Protein AF-A0A533RVU9-F1 (afdb_monomer_lite)

Structure (mmCIF, N/CA/C/O backbone):
data_AF-A0A533RVU9-F1
#
_entry.id   AF-A0A533RVU9-F1
#
loop_
_atom_site.group_PDB
_atom_site.id
_atom_site.type_symbol
_atom_site.label_atom_id
_atom_site.label_alt_id
_atom_site.label_comp_id
_atom_site.label_asym_id
_atom_site.label_entity_id
_atom_site.label_seq_id
_atom_site.pdbx_PDB_ins_code
_atom_site.Cartn_x
_atom_site.Cartn_y
_atom_site.Cartn_z
_atom_site.occupancy
_atom_site.B_iso_or_equiv
_atom_site.auth_seq_id
_atom_site.auth_comp_id
_atom_site.auth_asym_id
_atom_site.auth_atom_id
_atom_site.pdbx_PDB_model_num
ATOM 1 N N . MET A 1 1 ? 8.178 -19.977 23.434 1.00 45.91 1 MET A N 1
ATOM 2 C CA . MET A 1 1 ? 8.546 -18.651 22.892 1.00 45.91 1 MET A CA 1
ATOM 3 C C . MET A 1 1 ? 7.430 -17.700 23.299 1.00 45.91 1 MET A C 1
ATOM 5 O O . MET A 1 1 ? 6.294 -17.990 22.957 1.00 45.91 1 MET A O 1
ATOM 9 N N . LYS A 1 2 ? 7.688 -16.685 24.140 1.00 45.94 2 LYS A N 1
ATOM 10 C CA . LYS A 1 2 ? 6.653 -15.686 24.471 1.00 45.94 2 LYS A CA 1
ATOM 11 C C . LYS A 1 2 ? 6.320 -14.947 23.172 1.00 45.94 2 LYS A C 1
ATOM 13 O O . LYS A 1 2 ? 7.252 -14.447 22.546 1.00 45.94 2 LYS A O 1
ATOM 18 N N . MET A 1 3 ? 5.052 -14.934 22.757 1.00 48.25 3 MET A N 1
ATOM 19 C CA . MET A 1 3 ? 4.596 -14.016 21.708 1.00 48.25 3 MET A CA 1
ATOM 20 C C . MET A 1 3 ? 5.002 -12.611 22.144 1.00 48.25 3 MET A C 1
ATOM 22 O O . MET A 1 3 ? 4.785 -12.244 23.303 1.00 48.25 3 MET A O 1
ATOM 26 N N . ALA A 1 4 ? 5.688 -11.879 21.271 1.00 59.00 4 ALA A N 1
ATOM 27 C CA . ALA A 1 4 ? 6.020 -10.503 21.577 1.00 59.00 4 ALA A CA 1
ATOM 28 C C . ALA A 1 4 ? 4.704 -9.717 21.664 1.00 59.00 4 ALA A C 1
ATOM 30 O O . ALA A 1 4 ? 3.756 -10.013 20.944 1.00 59.00 4 ALA A O 1
ATOM 31 N N . GLU A 1 5 ? 4.640 -8.721 22.544 1.00 59.53 5 GLU A N 1
ATOM 32 C CA . GLU A 1 5 ? 3.450 -7.884 22.775 1.00 59.53 5 GLU A CA 1
ATOM 33 C C . GLU A 1 5 ? 2.872 -7.295 21.465 1.00 59.53 5 GLU A C 1
ATOM 35 O O . GLU A 1 5 ? 1.665 -7.100 21.340 1.00 59.53 5 GLU A O 1
ATOM 40 N N . TRP A 1 6 ? 3.734 -7.146 20.454 1.00 62.06 6 TRP A N 1
ATOM 41 C CA . TRP A 1 6 ? 3.484 -6.649 19.097 1.00 62.06 6 TRP A CA 1
ATOM 42 C C . TRP A 1 6 ? 2.767 -7.616 18.138 1.00 62.06 6 TRP A C 1
ATOM 44 O O . TRP A 1 6 ? 2.402 -7.206 17.042 1.00 62.06 6 TRP A O 1
ATOM 54 N N . ASP A 1 7 ? 2.572 -8.882 18.516 1.00 75.62 7 ASP A N 1
ATOM 55 C CA . ASP A 1 7 ? 1.818 -9.862 17.713 1.00 75.62 7 ASP A CA 1
ATOM 56 C C . ASP A 1 7 ? 0.345 -9.962 18.151 1.00 75.62 7 ASP A C 1
ATOM 58 O O . ASP A 1 7 ? -0.421 -10.774 17.625 1.00 75.62 7 ASP A O 1
ATOM 62 N N . THR A 1 8 ? -0.059 -9.159 19.138 1.00 86.69 8 THR A N 1
ATOM 63 C CA . THR A 1 8 ? -1.420 -9.173 19.674 1.00 86.69 8 THR A CA 1
ATOM 64 C C . THR A 1 8 ? -2.350 -8.415 18.737 1.00 86.69 8 THR A C 1
ATOM 66 O O . THR A 1 8 ? -2.176 -7.222 18.501 1.00 86.69 8 THR A O 1
ATOM 69 N N . VAL A 1 9 ? -3.368 -9.102 18.225 1.00 91.06 9 VAL A N 1
ATOM 70 C CA . VAL A 1 9 ? -4.431 -8.462 17.447 1.00 91.06 9 VAL A CA 1
ATOM 71 C C . VAL A 1 9 ? -5.374 -7.731 18.416 1.00 91.06 9 VAL A C 1
ATOM 73 O O . VAL A 1 9 ? -5.825 -8.354 19.382 1.00 91.06 9 VAL A O 1
ATOM 76 N N . PRO A 1 10 ? -5.658 -6.429 18.213 1.00 92.69 10 PRO A N 1
ATOM 77 C CA . PRO A 1 10 ? -6.651 -5.703 19.000 1.00 92.69 10 PRO A CA 1
ATOM 78 C C . PRO A 1 10 ? -8.050 -6.307 18.851 1.00 92.69 10 PRO A C 1
ATOM 80 O O . PRO A 1 10 ? -8.338 -6.995 17.876 1.00 92.69 10 PRO A O 1
ATOM 83 N N . ASP A 1 11 ? -8.943 -6.010 19.790 1.00 94.88 11 ASP A N 1
ATOM 84 C CA . ASP A 1 11 ? -10.351 -6.383 19.662 1.00 94.88 11 ASP A CA 1
ATOM 85 C C . ASP A 1 11 ? -11.040 -5.658 18.487 1.00 94.88 11 ASP A C 1
ATOM 87 O O . ASP A 1 11 ? -10.634 -4.564 18.074 1.00 94.88 11 ASP A O 1
ATOM 91 N N . ASP A 1 12 ? -12.128 -6.244 17.982 1.00 95.62 12 ASP A N 1
ATOM 92 C CA . ASP A 1 12 ? -12.873 -5.729 16.827 1.00 95.62 12 ASP A CA 1
ATOM 93 C C . ASP A 1 12 ? -13.357 -4.287 17.026 1.00 95.62 12 ASP A C 1
ATOM 95 O O . ASP A 1 12 ? -13.349 -3.486 16.088 1.00 95.62 12 ASP A O 1
ATOM 99 N N . GLN A 1 13 ? -13.741 -3.910 18.253 1.00 97.12 13 GLN A N 1
ATOM 100 C CA . GLN A 1 13 ? -14.197 -2.552 18.543 1.00 97.12 13 GLN A CA 1
ATOM 101 C C . GLN A 1 13 ? -13.051 -1.545 18.378 1.00 97.12 13 GLN A C 1
ATOM 103 O O . GLN A 1 13 ? -13.258 -0.453 17.837 1.00 97.12 13 GLN A O 1
ATOM 108 N N . THR A 1 14 ? -11.843 -1.900 18.816 1.00 96.12 14 THR A N 1
ATOM 109 C CA . THR A 1 14 ? -10.633 -1.098 18.609 1.00 96.12 14 THR A CA 1
ATOM 110 C C . THR A 1 14 ? -10.291 -0.976 17.122 1.00 96.12 14 THR A C 1
ATOM 112 O O . THR A 1 14 ? -9.983 0.131 16.666 1.00 96.12 14 THR A O 1
ATOM 115 N N . ILE A 1 15 ? -10.392 -2.063 16.349 1.00 96.94 15 ILE A N 1
ATOM 116 C CA . ILE A 1 15 ? -10.140 -2.054 14.897 1.00 96.94 15 ILE A CA 1
ATOM 117 C C . ILE A 1 15 ? -11.131 -1.126 14.183 1.00 96.94 15 ILE A C 1
ATOM 119 O O . ILE A 1 15 ? -10.716 -0.251 13.420 1.00 96.94 15 ILE A O 1
ATOM 123 N N . VAL A 1 16 ? -12.431 -1.259 14.464 1.00 98.00 16 VAL A N 1
ATOM 124 C CA . VAL A 1 16 ? -13.483 -0.446 13.833 1.00 98.00 16 VAL A CA 1
ATOM 125 C C . VAL A 1 16 ? -13.301 1.040 14.142 1.00 98.00 16 VAL A C 1
ATOM 127 O O . VAL A 1 16 ? -13.275 1.848 13.213 1.00 98.00 16 VAL A O 1
ATOM 130 N N . LYS A 1 17 ? -13.082 1.410 15.412 1.00 98.12 17 LYS A N 1
ATOM 131 C CA . LYS A 1 17 ? -12.843 2.813 15.805 1.00 98.12 17 LYS A CA 1
ATOM 132 C C . LYS A 1 17 ? -11.596 3.394 15.144 1.00 98.12 17 LYS A C 1
ATOM 134 O O . LYS A 1 17 ? -11.600 4.539 14.699 1.00 98.12 17 LYS A O 1
ATOM 139 N N . THR A 1 18 ? -10.530 2.601 15.055 1.00 98.00 18 THR A N 1
ATOM 140 C CA . THR A 1 18 ? -9.290 3.023 14.393 1.00 98.00 18 THR A CA 1
ATOM 141 C C . THR A 1 18 ? -9.528 3.248 12.898 1.00 98.00 18 THR A C 1
ATOM 143 O O . THR A 1 18 ? -9.114 4.271 12.354 1.00 98.00 18 THR A O 1
ATOM 146 N N . ALA A 1 19 ? -10.267 2.355 12.235 1.00 98.12 19 ALA A N 1
ATOM 147 C CA . ALA A 1 19 ? -10.645 2.522 10.835 1.00 98.12 19 ALA A CA 1
ATOM 148 C C . ALA A 1 19 ? -11.516 3.770 10.610 1.00 98.12 19 ALA A C 1
ATOM 150 O O . ALA A 1 19 ? -11.317 4.483 9.630 1.00 98.12 19 ALA A O 1
ATOM 151 N N . GLU A 1 20 ? -12.451 4.076 11.511 1.00 98.50 20 GLU A N 1
ATOM 152 C CA . GLU A 1 20 ? -13.231 5.320 11.475 1.00 98.50 20 GLU A CA 1
ATOM 153 C C . GLU A 1 20 ? -12.348 6.564 11.621 1.00 98.50 20 GLU A C 1
ATOM 155 O O . GLU A 1 20 ? -12.517 7.518 10.862 1.00 98.50 20 GLU A O 1
ATOM 160 N N . ALA A 1 21 ? -11.360 6.543 12.519 1.00 98.56 21 ALA A N 1
ATOM 161 C CA . ALA A 1 21 ? -10.414 7.646 12.678 1.00 98.56 21 ALA A CA 1
ATOM 162 C C . ALA A 1 21 ? -9.558 7.869 11.416 1.00 98.56 21 ALA A C 1
ATOM 164 O O . ALA A 1 21 ? -9.336 9.011 11.010 1.00 98.56 21 ALA A O 1
ATOM 165 N N . VAL A 1 22 ? -9.122 6.790 10.751 1.00 98.44 22 VAL A N 1
ATOM 166 C CA . VAL A 1 22 ? -8.429 6.867 9.452 1.00 98.44 22 VAL A CA 1
ATOM 167 C C . VAL A 1 22 ? -9.361 7.427 8.368 1.00 98.44 22 VAL A C 1
ATOM 169 O O . VAL A 1 22 ? -8.966 8.328 7.625 1.00 98.44 22 VAL A O 1
ATOM 172 N N . ARG A 1 23 ? -10.623 6.974 8.312 1.00 98.44 23 ARG A N 1
ATOM 173 C CA . ARG A 1 23 ? -11.634 7.513 7.381 1.00 98.44 23 ARG A CA 1
ATOM 174 C C . ARG A 1 23 ? -11.907 8.996 7.607 1.00 98.44 23 ARG A C 1
ATOM 176 O O . ARG A 1 23 ? -12.006 9.744 6.638 1.00 98.44 23 ARG A O 1
ATOM 183 N N . GLY A 1 24 ? -11.934 9.443 8.862 1.00 98.25 24 GLY A N 1
ATOM 184 C CA . GLY A 1 24 ? -12.065 10.856 9.231 1.00 98.25 24 GLY A CA 1
ATOM 185 C C . GLY A 1 24 ? -10.944 11.750 8.687 1.00 98.25 24 GLY A C 1
ATOM 186 O O . GLY A 1 24 ? -11.121 12.961 8.586 1.00 98.25 24 GLY A O 1
ATOM 187 N N . ARG A 1 25 ? -9.812 11.166 8.272 1.00 97.00 25 ARG A N 1
ATOM 188 C CA . ARG A 1 25 ? -8.687 11.863 7.627 1.00 97.00 25 ARG A CA 1
ATOM 189 C C . ARG A 1 25 ? -8.744 11.833 6.098 1.00 97.00 25 ARG A C 1
ATOM 191 O O . ARG A 1 25 ? -7.767 12.189 5.447 1.00 97.00 25 ARG A O 1
ATOM 198 N N . GLY A 1 26 ? -9.866 11.404 5.518 1.00 96.25 26 GLY A N 1
ATOM 199 C CA . GLY A 1 26 ? -10.062 11.339 4.068 1.00 96.25 26 GLY A CA 1
ATOM 200 C C . GLY A 1 26 ? -9.421 10.120 3.400 1.00 96.25 26 GLY A C 1
ATOM 201 O O . GLY A 1 26 ? -9.281 10.100 2.180 1.00 96.25 26 GLY A O 1
ATOM 202 N N . ILE A 1 27 ? -9.030 9.102 4.173 1.00 97.06 27 ILE A N 1
ATOM 203 C CA . ILE A 1 27 ? -8.436 7.863 3.658 1.00 97.06 27 ILE A CA 1
ATOM 204 C C . ILE A 1 27 ? -9.501 6.764 3.654 1.00 97.06 27 ILE A C 1
ATOM 206 O O . ILE A 1 27 ? -10.101 6.461 4.681 1.00 97.06 27 ILE A O 1
ATOM 210 N N . SER A 1 28 ? -9.734 6.132 2.505 1.00 97.44 28 SER A N 1
ATOM 211 C CA . SER A 1 28 ? -10.659 4.993 2.423 1.00 97.44 28 SER A CA 1
ATOM 212 C C . SER A 1 28 ? -10.071 3.759 3.113 1.00 97.44 28 SER A C 1
ATOM 214 O O . SER A 1 28 ? -8.897 3.449 2.929 1.00 97.44 28 SER A O 1
ATOM 216 N N . VAL A 1 29 ? -10.892 3.041 3.886 1.00 98.12 29 VAL A N 1
ATOM 217 C CA . VAL A 1 29 ? -10.481 1.827 4.613 1.00 98.12 29 VAL A CA 1
ATOM 218 C C . VAL A 1 29 ? -11.475 0.703 4.362 1.00 98.12 29 VAL A C 1
ATOM 220 O O . VAL A 1 29 ? -12.676 0.883 4.583 1.00 98.12 29 VAL A O 1
ATOM 223 N N . GLU A 1 30 ? -10.958 -0.460 3.978 1.00 97.81 30 GLU A N 1
ATOM 224 C CA . GLU A 1 30 ? -11.690 -1.722 3.893 1.00 97.81 30 GLU A CA 1
ATOM 225 C C . GLU A 1 30 ? -11.108 -2.711 4.912 1.00 97.81 30 GLU A C 1
ATOM 227 O O . GLU A 1 30 ? -9.894 -2.907 4.959 1.00 97.81 30 GLU A O 1
ATOM 232 N N . ILE A 1 31 ? -11.970 -3.290 5.753 1.00 97.62 31 ILE A N 1
ATOM 233 C CA . ILE A 1 31 ? -11.595 -4.325 6.723 1.00 97.62 31 ILE A CA 1
ATOM 234 C C . ILE A 1 31 ? -11.975 -5.669 6.107 1.00 97.62 31 ILE A C 1
ATOM 236 O O . ILE A 1 31 ? -13.083 -5.822 5.599 1.00 97.62 31 ILE A O 1
ATOM 240 N N . VAL A 1 32 ? -11.047 -6.618 6.146 1.00 97.00 32 VAL A N 1
ATOM 241 C CA . VAL A 1 32 ? -11.201 -7.966 5.595 1.00 97.00 32 VAL A CA 1
ATOM 242 C C . VAL A 1 32 ? -10.759 -8.987 6.635 1.00 97.00 32 VAL A C 1
ATOM 244 O O . VAL A 1 32 ? -9.835 -8.721 7.406 1.00 97.00 32 VAL A O 1
ATOM 247 N N . ASP A 1 33 ? -11.389 -10.158 6.637 1.00 92.88 33 ASP A N 1
ATOM 248 C CA . ASP A 1 33 ? -11.226 -11.147 7.709 1.00 92.88 33 ASP A CA 1
ATOM 249 C C . ASP A 1 33 ? -9.947 -11.979 7.549 1.00 92.88 33 ASP A C 1
ATOM 251 O O . ASP A 1 33 ? -9.377 -12.478 8.520 1.00 92.88 33 ASP A O 1
ATOM 255 N N . TYR A 1 34 ? -9.478 -12.165 6.311 1.00 92.38 34 TYR A N 1
ATOM 256 C CA . TYR A 1 34 ? -8.323 -13.015 6.032 1.00 92.38 34 TYR A CA 1
ATOM 257 C C . TYR A 1 34 ? -7.516 -12.577 4.809 1.00 92.38 34 TYR A C 1
ATOM 259 O O . TYR A 1 34 ? -7.977 -11.896 3.894 1.00 92.38 34 TYR A O 1
ATOM 267 N N . ARG A 1 35 ? -6.262 -13.036 4.778 1.00 93.81 35 ARG A N 1
ATOM 268 C CA . ARG A 1 35 ? -5.247 -12.655 3.782 1.00 93.81 35 ARG A CA 1
ATOM 269 C C . ARG A 1 35 ? -5.653 -12.852 2.315 1.00 93.81 35 ARG A C 1
ATOM 271 O O . ARG A 1 35 ? -5.250 -12.051 1.482 1.00 93.81 35 ARG A O 1
ATOM 278 N N . LEU A 1 36 ? -6.414 -13.901 1.987 1.00 95.25 36 LEU A N 1
ATOM 279 C CA . LEU A 1 36 ? -6.830 -14.165 0.601 1.00 95.25 36 LEU A CA 1
ATOM 280 C C . LEU A 1 36 ? -7.880 -13.149 0.141 1.00 95.25 36 LEU A C 1
ATOM 282 O O . LEU A 1 36 ? -7.756 -12.620 -0.956 1.00 95.25 36 LEU A O 1
ATOM 286 N N . GLN A 1 37 ? -8.818 -12.781 1.018 1.00 97.12 37 GLN A N 1
ATOM 287 C CA . GLN A 1 37 ? -9.762 -11.699 0.746 1.00 97.12 37 GLN A CA 1
ATOM 288 C C . GLN A 1 37 ? -9.020 -10.377 0.506 1.00 97.12 37 GLN A C 1
ATOM 290 O O . GLN A 1 37 ? -9.330 -9.666 -0.443 1.00 97.12 37 GLN A O 1
ATOM 295 N N . ALA A 1 38 ? -7.982 -10.075 1.296 1.00 97.38 38 ALA A N 1
ATOM 296 C CA . ALA A 1 38 ? -7.143 -8.898 1.055 1.00 97.38 38 ALA A CA 1
ATOM 297 C C . ALA A 1 38 ? -6.504 -8.911 -0.347 1.00 97.38 38 ALA A C 1
ATOM 299 O O . ALA A 1 38 ? -6.500 -7.888 -1.028 1.00 97.38 38 ALA A O 1
ATOM 300 N N . LEU A 1 39 ? -5.980 -10.060 -0.795 1.00 97.19 39 LEU A N 1
ATOM 301 C CA . LEU A 1 39 ? -5.405 -10.204 -2.135 1.00 97.19 39 LEU A CA 1
ATOM 302 C C . LEU A 1 39 ? -6.445 -9.965 -3.235 1.00 97.19 39 LEU A C 1
ATOM 304 O O . LEU A 1 39 ? -6.161 -9.234 -4.185 1.00 97.19 39 LEU A O 1
ATOM 308 N N . ASP A 1 40 ? -7.626 -10.566 -3.112 1.00 97.25 40 ASP A N 1
ATOM 309 C CA . ASP A 1 40 ? -8.688 -10.446 -4.113 1.00 97.25 40 ASP A CA 1
ATOM 310 C C . ASP A 1 40 ? -9.177 -9.000 -4.226 1.00 97.25 40 ASP A C 1
ATOM 312 O O . ASP A 1 40 ? -9.235 -8.446 -5.324 1.00 97.25 40 ASP A O 1
ATOM 316 N N . ARG A 1 41 ? -9.383 -8.328 -3.091 1.00 97.94 41 ARG A N 1
ATOM 317 C CA . ARG A 1 41 ? -9.777 -6.915 -3.062 1.00 97.94 41 ARG A CA 1
ATOM 318 C C . ARG A 1 41 ? -8.728 -6.005 -3.688 1.00 97.94 41 ARG A C 1
ATOM 320 O O . ARG A 1 41 ? -9.067 -5.138 -4.488 1.00 97.94 41 ARG A O 1
ATOM 327 N N . VAL A 1 42 ? -7.445 -6.240 -3.409 1.00 97.12 42 VAL A N 1
ATOM 328 C CA . VAL A 1 42 ? -6.354 -5.498 -4.059 1.00 97.12 42 VAL A CA 1
ATOM 329 C C . VAL A 1 42 ? -6.369 -5.697 -5.579 1.00 97.12 42 VAL A C 1
ATOM 331 O O . VAL A 1 42 ? -6.201 -4.726 -6.314 1.00 97.12 42 VAL A O 1
ATOM 334 N N . LYS A 1 43 ? -6.587 -6.923 -6.070 1.00 96.25 43 LYS A N 1
ATOM 335 C CA . LYS A 1 43 ? -6.671 -7.203 -7.514 1.00 96.25 43 LYS A CA 1
ATOM 336 C C . LYS A 1 43 ? -7.842 -6.478 -8.173 1.00 96.25 43 LYS A C 1
ATOM 338 O O . LYS A 1 43 ? -7.674 -5.916 -9.250 1.00 96.25 43 LYS A O 1
ATOM 343 N N . GLU A 1 44 ? -9.002 -6.473 -7.525 1.00 96.69 44 GLU A N 1
ATOM 344 C CA . GLU A 1 44 ? -10.219 -5.821 -8.023 1.00 96.69 44 GLU A CA 1
ATOM 345 C C . GLU A 1 44 ? -10.082 -4.294 -8.111 1.00 96.69 44 GLU A C 1
ATOM 347 O O . GLU A 1 44 ? -10.678 -3.669 -8.988 1.00 96.69 44 GLU A O 1
ATOM 352 N N . MET A 1 45 ? -9.266 -3.684 -7.245 1.00 96.81 45 MET A N 1
ATOM 353 C CA . MET A 1 45 ? -9.011 -2.239 -7.253 1.00 96.81 45 MET A CA 1
ATOM 354 C C . MET A 1 45 ? -8.135 -1.768 -8.425 1.00 96.81 45 MET A C 1
ATOM 356 O O . MET A 1 45 ? -8.137 -0.573 -8.736 1.00 96.81 45 MET A O 1
ATOM 360 N N . ILE A 1 46 ? -7.365 -2.663 -9.058 1.00 97.31 46 ILE A N 1
ATOM 361 C CA . ILE A 1 46 ? -6.365 -2.298 -10.070 1.00 97.31 46 ILE A CA 1
ATOM 362 C C . ILE A 1 46 ? -6.877 -2.662 -11.474 1.00 97.31 46 ILE A C 1
ATOM 364 O O . ILE A 1 46 ? -6.947 -3.843 -11.828 1.00 97.31 46 ILE A O 1
ATOM 368 N N . PRO A 1 47 ? -7.175 -1.672 -12.333 1.00 96.75 47 PRO A N 1
ATOM 369 C CA . PRO A 1 47 ? -7.654 -1.930 -13.679 1.00 96.75 47 PRO A CA 1
ATOM 370 C C . PRO A 1 47 ? -6.564 -2.555 -14.557 1.00 96.75 47 PRO A C 1
ATOM 372 O O . PRO A 1 47 ? -5.367 -2.277 -14.424 1.00 96.75 47 PRO A O 1
ATOM 375 N N . LYS A 1 48 ? -6.992 -3.380 -15.519 1.00 95.88 48 LYS A N 1
ATOM 376 C CA . LYS A 1 48 ? -6.099 -3.951 -16.537 1.00 95.88 48 LYS A CA 1
ATOM 377 C C . LYS A 1 48 ? -5.359 -2.841 -17.294 1.00 95.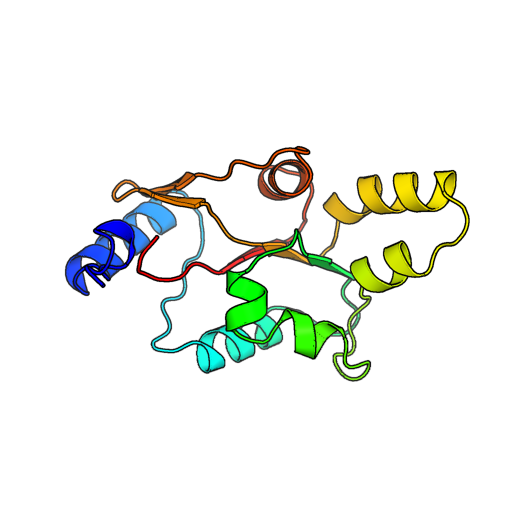88 48 LYS A C 1
ATOM 379 O O . LYS A 1 48 ? -5.921 -1.794 -17.602 1.00 95.88 48 LYS A O 1
ATOM 384 N N . GLY A 1 49 ? -4.092 -3.083 -17.612 1.00 96.12 49 GLY A N 1
ATOM 385 C CA . GLY A 1 49 ? -3.213 -2.165 -18.340 1.00 96.12 49 GLY A CA 1
ATOM 386 C C . GLY A 1 49 ? -2.589 -1.044 -17.500 1.00 96.12 49 GLY A C 1
ATOM 387 O O . GLY A 1 49 ? -1.702 -0.348 -18.013 1.00 96.12 49 GLY A O 1
ATOM 388 N N . ALA A 1 50 ? -3.000 -0.884 -16.236 1.00 97.81 50 ALA A N 1
ATOM 389 C CA . ALA A 1 50 ? -2.421 0.093 -15.322 1.00 97.81 50 ALA A CA 1
ATOM 390 C C . ALA A 1 50 ? -0.974 -0.253 -14.956 1.00 97.81 50 ALA A C 1
ATOM 392 O O . ALA A 1 50 ? -0.582 -1.421 -14.895 1.00 97.81 50 ALA A O 1
ATOM 393 N N . SER A 1 51 ? -0.175 0.778 -14.701 1.00 97.50 51 SER A N 1
ATOM 394 C CA . SER A 1 51 ? 1.161 0.636 -14.127 1.00 97.50 51 SER A CA 1
ATOM 395 C C . SER A 1 51 ? 1.120 0.395 -12.624 1.00 97.50 51 SER A C 1
ATOM 397 O O . SER A 1 51 ? 0.491 1.144 -11.876 1.00 97.50 51 SER A O 1
ATOM 399 N N . VAL A 1 52 ? 1.825 -0.653 -12.197 1.00 97.25 52 VAL A N 1
ATOM 400 C CA . VAL A 1 52 ? 1.871 -1.118 -10.810 1.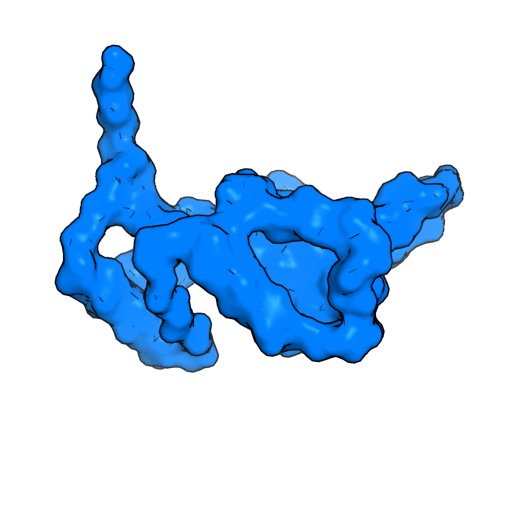00 97.25 52 VAL A CA 1
ATOM 401 C C . VAL A 1 52 ? 3.313 -1.119 -10.321 1.00 97.25 52 VAL A C 1
ATOM 403 O O . VAL A 1 52 ? 4.203 -1.658 -10.980 1.00 97.25 52 VAL A O 1
ATOM 406 N N . MET A 1 53 ? 3.541 -0.528 -9.151 1.00 96.06 53 MET A N 1
ATOM 407 C CA . MET A 1 53 ? 4.808 -0.604 -8.425 1.00 96.06 53 MET A CA 1
ATOM 408 C C . MET A 1 53 ? 4.554 -1.012 -6.976 1.00 96.06 53 MET A C 1
ATOM 410 O O . MET A 1 53 ? 3.534 -0.651 -6.392 1.00 96.06 53 MET A O 1
ATOM 414 N N . THR A 1 54 ? 5.499 -1.731 -6.374 1.00 93.56 54 THR A N 1
ATOM 415 C CA . THR A 1 54 ? 5.459 -2.058 -4.945 1.00 93.56 54 THR A CA 1
ATOM 416 C C . THR A 1 54 ? 6.683 -1.512 -4.223 1.00 93.56 54 THR A C 1
ATOM 418 O O . THR A 1 54 ? 7.789 -1.465 -4.761 1.00 93.56 54 THR A O 1
ATOM 421 N N . GLY A 1 55 ? 6.487 -1.099 -2.974 1.00 82.38 55 GLY A N 1
ATOM 422 C CA . GLY A 1 55 ? 7.545 -0.560 -2.122 1.00 82.38 55 GLY A CA 1
ATOM 423 C C . GLY A 1 55 ? 8.357 -1.592 -1.333 1.00 82.38 55 GLY A C 1
ATOM 424 O O . GLY A 1 55 ? 8.978 -1.200 -0.356 1.00 82.38 55 GLY A O 1
ATOM 425 N N . SER A 1 56 ? 8.339 -2.882 -1.685 1.00 83.19 56 SER A N 1
ATOM 426 C CA . SER A 1 56 ? 8.748 -4.003 -0.812 1.00 83.19 56 SER A CA 1
ATOM 427 C C . SER A 1 56 ? 7.956 -4.054 0.506 1.00 83.19 56 SER A C 1
ATOM 429 O O . SER A 1 56 ? 7.985 -3.141 1.332 1.00 83.19 56 SER A O 1
ATOM 431 N N . SER A 1 57 ? 7.215 -5.138 0.728 1.00 9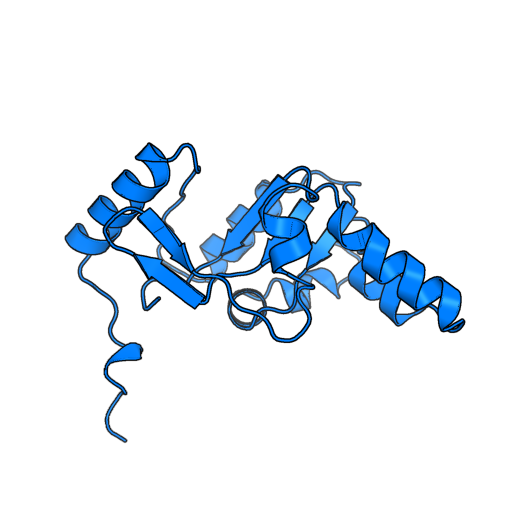1.38 57 SER A N 1
ATOM 432 C CA . SER A 1 57 ? 6.344 -5.261 1.899 1.00 91.38 57 SER A CA 1
ATOM 433 C C . SER A 1 57 ? 6.125 -6.720 2.263 1.00 91.38 57 SER A C 1
ATOM 435 O O . SER A 1 57 ? 5.489 -7.454 1.514 1.00 91.38 57 SER A O 1
ATOM 437 N N . THR A 1 58 ? 6.545 -7.096 3.472 1.00 92.25 58 THR A N 1
ATOM 438 C CA . THR A 1 58 ? 6.266 -8.423 4.034 1.00 92.25 58 THR A CA 1
ATOM 439 C C . THR A 1 58 ? 4.767 -8.701 4.095 1.00 92.25 58 THR A C 1
ATOM 441 O O . THR A 1 58 ? 4.347 -9.824 3.865 1.00 92.25 58 THR A O 1
ATOM 444 N N . THR A 1 59 ? 3.936 -7.685 4.342 1.00 94.31 59 THR A N 1
ATOM 445 C CA . THR A 1 59 ? 2.477 -7.854 4.327 1.00 94.31 59 THR A CA 1
ATOM 446 C C . THR A 1 59 ? 1.964 -8.182 2.920 1.00 94.31 59 THR A C 1
ATOM 448 O O . THR A 1 59 ? 1.101 -9.041 2.783 1.00 94.31 59 THR A O 1
ATOM 451 N N . LEU A 1 60 ? 2.526 -7.571 1.867 1.00 95.88 60 LEU A N 1
ATOM 452 C CA . LEU A 1 60 ? 2.169 -7.915 0.481 1.00 95.88 60 LEU A CA 1
ATOM 453 C C . LEU A 1 60 ? 2.658 -9.320 0.098 1.00 95.88 60 LEU A C 1
ATOM 455 O O . LEU A 1 60 ? 1.955 -10.040 -0.611 1.00 95.88 60 LEU A O 1
ATOM 459 N N . ASP A 1 61 ? 3.823 -9.730 0.604 1.00 95.38 61 ASP A N 1
ATOM 460 C CA . ASP A 1 61 ? 4.322 -11.098 0.444 1.00 95.38 61 ASP A CA 1
ATOM 461 C C . ASP A 1 61 ? 3.387 -12.107 1.135 1.00 95.38 61 ASP A C 1
ATOM 463 O O . ASP A 1 61 ? 3.006 -13.113 0.541 1.00 95.38 61 ASP A O 1
ATOM 467 N N . GLN A 1 62 ? 2.954 -11.814 2.366 1.00 94.88 62 GLN A N 1
ATOM 468 C CA . GLN A 1 62 ? 2.100 -12.686 3.184 1.00 94.88 62 GLN A CA 1
ATOM 469 C C . GLN A 1 62 ? 0.697 -12.904 2.608 1.00 94.88 62 GLN A C 1
ATOM 471 O O . GLN A 1 62 ? 0.143 -13.996 2.772 1.00 94.88 62 GLN A O 1
ATOM 476 N N . ILE A 1 63 ? 0.120 -11.896 1.944 1.00 96.38 63 ILE A N 1
ATOM 477 C CA . ILE A 1 63 ? -1.160 -12.053 1.234 1.00 96.38 63 ILE A CA 1
ATOM 478 C C . ILE A 1 63 ? -0.991 -12.715 -0.141 1.00 96.38 63 ILE A C 1
ATOM 480 O O . ILE A 1 63 ? -1.986 -13.054 -0.766 1.00 96.38 63 ILE A O 1
ATOM 484 N N . GLY A 1 64 ? 0.242 -12.910 -0.624 1.00 95.56 64 GLY A N 1
ATOM 485 C CA . GLY A 1 64 ? 0.530 -13.520 -1.926 1.00 95.56 64 GLY A CA 1
ATOM 486 C C . GLY A 1 64 ? 0.542 -12.545 -3.109 1.00 95.56 64 GLY A C 1
ATOM 487 O O . GLY A 1 64 ? 0.640 -12.982 -4.255 1.00 95.56 64 GLY A O 1
ATOM 488 N N . PHE A 1 65 ? 0.484 -11.231 -2.869 1.00 95.62 65 PHE A N 1
ATOM 489 C CA . PHE A 1 65 ? 0.469 -10.230 -3.942 1.00 95.62 65 PHE A CA 1
ATOM 490 C C . PHE A 1 65 ? 1.781 -10.214 -4.727 1.00 95.62 65 PHE A C 1
ATOM 492 O O . PHE A 1 65 ? 1.766 -10.195 -5.954 1.00 95.62 65 PHE A O 1
ATOM 499 N N . THR A 1 66 ? 2.920 -10.267 -4.033 1.00 92.94 66 THR A N 1
ATOM 500 C CA . THR A 1 66 ? 4.238 -10.268 -4.686 1.00 92.94 66 THR A CA 1
ATOM 501 C C . THR A 1 66 ? 4.421 -11.476 -5.598 1.00 92.94 66 THR A C 1
ATOM 503 O O . THR A 1 66 ? 5.023 -11.351 -6.660 1.00 92.94 66 THR A O 1
ATOM 506 N N . GLU A 1 67 ? 3.895 -12.638 -5.206 1.00 91.75 67 GLU A N 1
ATOM 507 C CA . GLU A 1 67 ? 3.947 -13.833 -6.046 1.00 91.75 67 GLU A CA 1
ATOM 508 C C . GLU A 1 67 ? 3.009 -13.706 -7.245 1.00 91.75 67 GLU A C 1
ATOM 510 O O . GLU A 1 67 ? 3.421 -13.954 -8.373 1.00 91.75 67 GLU A O 1
ATOM 515 N N . HIS A 1 68 ? 1.786 -13.216 -7.035 1.00 92.69 68 HIS A N 1
ATOM 516 C CA . HIS A 1 68 ? 0.865 -12.947 -8.134 1.00 92.69 68 HIS A CA 1
ATOM 517 C C . HIS A 1 68 ? 1.443 -11.960 -9.159 1.00 92.69 68 HIS A C 1
ATOM 519 O O . HIS A 1 68 ? 1.320 -12.189 -10.358 1.00 92.69 68 HIS A O 1
ATOM 525 N N . LEU A 1 69 ? 2.134 -10.910 -8.709 1.00 91.31 69 LEU A N 1
ATOM 526 C CA . LEU A 1 69 ? 2.781 -9.944 -9.598 1.00 91.31 69 LEU A CA 1
ATOM 527 C C . LEU A 1 69 ? 3.906 -10.577 -10.441 1.00 91.31 69 LEU A C 1
ATOM 529 O O . LEU A 1 69 ? 4.189 -10.111 -11.535 1.00 91.31 69 LEU A O 1
ATOM 533 N N . ARG A 1 70 ? 4.538 -11.662 -9.970 1.00 86.19 70 ARG A N 1
ATOM 534 C CA . ARG A 1 70 ? 5.538 -12.405 -10.762 1.00 86.19 70 ARG A CA 1
ATOM 535 C C . ARG A 1 70 ? 4.910 -13.267 -11.850 1.00 86.19 70 ARG A C 1
ATOM 537 O O . ARG A 1 70 ? 5.591 -13.602 -12.817 1.00 86.19 70 ARG A O 1
ATOM 544 N N . THR A 1 71 ? 3.646 -13.654 -11.693 1.00 84.69 71 THR A N 1
ATOM 545 C CA . THR A 1 71 ? 2.924 -14.396 -12.728 1.00 84.69 71 THR A CA 1
ATOM 546 C C . THR A 1 71 ? 2.554 -13.438 -13.857 1.00 84.69 71 THR A C 1
ATOM 548 O O . THR A 1 71 ? 1.913 -12.432 -13.611 1.00 84.69 71 THR A O 1
ATOM 551 N N . SER A 1 72 ? 2.914 -13.708 -15.110 1.00 72.81 72 SER A N 1
ATOM 552 C CA . SER A 1 72 ? 2.654 -12.762 -16.214 1.00 72.81 72 SER A CA 1
ATOM 553 C C . SER A 1 72 ? 1.167 -12.583 -16.595 1.00 72.81 72 SER A C 1
ATOM 555 O O . SER A 1 72 ? 0.865 -11.834 -17.520 1.00 72.81 72 SER A O 1
ATOM 557 N N . ASP A 1 73 ? 0.234 -13.244 -15.902 1.00 83.56 73 ASP A N 1
ATOM 558 C CA . ASP A 1 73 ? -1.198 -13.310 -16.246 1.00 83.56 73 ASP A CA 1
ATOM 559 C C . ASP A 1 73 ? -2.079 -12.273 -15.507 1.00 83.56 73 ASP A C 1
ATOM 561 O O . ASP A 1 73 ? -3.305 -12.317 -15.542 1.00 83.56 73 ASP A O 1
ATOM 565 N N . HIS A 1 74 ? -1.481 -11.294 -14.822 1.00 90.56 74 HIS A N 1
ATOM 566 C CA . HIS A 1 74 ? -2.245 -10.262 -14.100 1.00 90.56 74 HIS A CA 1
ATOM 567 C C . HIS A 1 74 ? -2.717 -9.099 -15.000 1.00 90.56 74 HIS A C 1
ATOM 569 O O . HIS A 1 74 ? -3.592 -8.322 -14.622 1.00 90.56 74 HIS A O 1
ATOM 575 N N . GLY A 1 75 ? -2.153 -8.944 -16.204 1.00 92.75 75 GLY A N 1
ATOM 576 C CA . GLY A 1 75 ? -2.568 -7.906 -17.157 1.00 92.75 75 GLY A CA 1
ATOM 577 C C . GLY A 1 75 ? -2.229 -6.464 -16.746 1.00 92.75 75 GLY A C 1
ATOM 578 O O . GLY A 1 75 ? -2.857 -5.530 -17.241 1.00 92.75 75 GLY A O 1
ATOM 579 N N . TRP A 1 76 ? -1.247 -6.261 -15.866 1.00 96.75 76 TRP A N 1
ATOM 580 C CA . TRP A 1 76 ? -0.747 -4.945 -15.427 1.00 96.75 76 TRP A CA 1
ATOM 581 C C . TRP A 1 76 ? 0.650 -4.681 -15.996 1.00 96.75 76 TRP A C 1
ATOM 583 O O . TRP A 1 76 ? 1.358 -5.609 -16.383 1.00 96.75 76 TRP A O 1
ATOM 593 N N . LYS A 1 77 ? 1.087 -3.421 -16.011 1.00 95.81 77 LYS A N 1
ATOM 594 C CA . LYS A 1 77 ? 2.479 -3.067 -16.323 1.00 95.81 77 LYS A CA 1
ATOM 595 C C . LYS A 1 77 ? 3.293 -3.110 -15.028 1.00 95.81 77 LYS A C 1
ATOM 597 O O . LYS A 1 77 ? 3.319 -2.125 -14.289 1.00 95.81 77 LYS A O 1
ATOM 602 N N . ASP A 1 78 ? 3.928 -4.248 -14.754 1.00 95.06 78 ASP A N 1
ATOM 603 C CA . ASP A 1 78 ? 4.780 -4.437 -13.575 1.00 95.06 78 ASP A CA 1
ATOM 604 C C . ASP A 1 78 ? 6.091 -3.638 -13.702 1.00 95.06 78 ASP A C 1
ATOM 606 O O . ASP A 1 78 ? 7.042 -4.032 -14.387 1.00 95.06 78 ASP A O 1
ATOM 610 N N . LEU A 1 79 ? 6.146 -2.495 -13.015 1.00 95.25 79 LEU A N 1
ATOM 611 C CA . LEU A 1 79 ? 7.327 -1.636 -12.998 1.00 95.25 79 LEU A CA 1
ATOM 612 C C . LEU A 1 79 ? 8.482 -2.253 -12.202 1.00 95.25 79 LEU A C 1
ATOM 614 O O . LEU A 1 79 ? 9.641 -1.975 -12.512 1.00 95.25 79 LEU A O 1
ATOM 618 N N . HIS A 1 80 ? 8.197 -3.093 -11.203 1.00 92.44 80 HIS A N 1
ATOM 619 C CA . HIS A 1 80 ? 9.226 -3.725 -10.385 1.00 92.44 80 HIS A CA 1
ATOM 620 C C . HIS A 1 80 ? 10.047 -4.713 -11.223 1.00 92.44 80 HIS A C 1
ATOM 622 O O . HIS A 1 80 ? 11.281 -4.654 -11.214 1.00 92.44 80 HIS A O 1
ATOM 628 N N . THR A 1 81 ? 9.382 -5.578 -11.994 1.00 92.56 81 THR A N 1
ATOM 629 C CA . THR A 1 81 ? 10.068 -6.499 -12.913 1.00 92.56 81 THR A CA 1
ATOM 630 C C . THR A 1 81 ? 10.820 -5.745 -14.008 1.00 92.56 81 THR A C 1
ATOM 632 O O . THR A 1 81 ? 12.009 -6.006 -14.194 1.00 92.56 81 THR A O 1
ATOM 635 N N . ALA A 1 82 ? 10.210 -4.726 -14.627 1.00 94.44 82 ALA A N 1
ATOM 636 C CA . ALA A 1 82 ? 10.883 -3.904 -15.637 1.00 94.44 82 ALA A CA 1
ATOM 637 C C . ALA A 1 82 ? 12.168 -3.233 -15.105 1.00 94.44 82 ALA A C 1
ATOM 639 O O . ALA A 1 82 ? 13.196 -3.214 -15.780 1.00 94.44 82 ALA A O 1
ATOM 640 N N . ILE A 1 83 ? 12.147 -2.714 -13.870 1.00 95.12 83 ILE A N 1
ATOM 641 C CA . ILE A 1 83 ? 13.337 -2.160 -13.200 1.00 95.12 83 ILE A CA 1
ATOM 642 C C . ILE A 1 83 ? 14.393 -3.239 -12.957 1.00 95.12 83 ILE A C 1
ATOM 644 O O . ILE A 1 83 ? 15.588 -2.981 -13.108 1.00 95.12 83 ILE A O 1
ATOM 648 N N . ARG A 1 84 ? 13.981 -4.429 -12.510 1.00 92.81 84 ARG A N 1
ATOM 649 C CA . ARG A 1 84 ? 14.899 -5.531 -12.195 1.00 92.81 84 ARG A CA 1
ATOM 650 C C . ARG A 1 84 ? 15.631 -6.032 -13.441 1.00 92.81 84 ARG A C 1
ATOM 652 O O . ARG A 1 84 ? 16.803 -6.380 -13.341 1.00 92.81 84 ARG A O 1
ATOM 659 N N . GLU A 1 85 ? 14.949 -6.063 -14.579 1.00 95.38 85 GLU A N 1
ATOM 660 C CA . GLU A 1 85 ? 15.477 -6.570 -15.850 1.00 95.38 85 GLU A CA 1
ATOM 661 C C . GLU A 1 85 ? 16.371 -5.562 -16.592 1.00 95.38 85 GLU A C 1
ATOM 663 O O . GLU A 1 85 ? 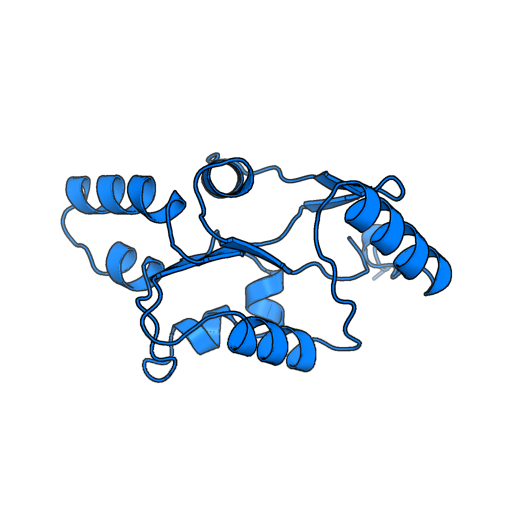17.163 -5.960 -17.449 1.00 95.38 85 GLU A O 1
ATOM 668 N N . GLU A 1 86 ? 16.317 -4.274 -16.236 1.00 97.69 86 GLU A N 1
ATOM 669 C CA . GLU A 1 86 ? 17.202 -3.254 -16.803 1.00 97.69 86 GLU A CA 1
ATOM 670 C C . GLU A 1 86 ? 18.664 -3.474 -16.366 1.00 97.69 86 GLU A C 1
ATOM 672 O O . GLU A 1 86 ? 19.037 -3.413 -15.184 1.00 97.69 86 GLU A O 1
ATOM 677 N N . LYS A 1 87 ? 19.517 -3.715 -17.365 1.00 97.56 87 LYS A N 1
ATOM 678 C CA . LYS A 1 87 ? 20.944 -4.018 -17.197 1.00 97.56 87 LYS A CA 1
ATOM 679 C C . LYS A 1 87 ? 21.787 -2.753 -17.071 1.00 97.56 87 LYS A C 1
ATOM 681 O O . LYS A 1 87 ? 22.830 -2.778 -16.423 1.00 97.56 87 LYS A O 1
ATOM 686 N N . ASN A 1 88 ? 21.349 -1.645 -17.666 1.00 98.19 88 ASN A N 1
ATOM 687 C CA . ASN A 1 88 ? 22.017 -0.360 -17.546 1.00 98.19 88 ASN A CA 1
ATOM 688 C C . ASN A 1 88 ? 21.692 0.281 -16.193 1.00 98.19 88 ASN A C 1
ATOM 690 O O . ASN A 1 88 ? 20.564 0.691 -15.928 1.00 98.19 88 ASN A O 1
ATOM 694 N N . GLU A 1 89 ? 22.704 0.422 -15.342 1.00 97.25 89 GLU A N 1
ATOM 695 C CA . GLU A 1 89 ? 22.519 0.928 -13.984 1.00 97.25 89 GLU A CA 1
ATOM 696 C C . GLU A 1 89 ? 21.912 2.336 -13.933 1.00 97.25 89 GLU A C 1
ATOM 698 O O . GLU A 1 89 ? 20.999 2.578 -13.142 1.00 97.25 89 GLU A O 1
ATOM 703 N N . LYS A 1 90 ? 22.360 3.254 -14.798 1.00 97.75 90 LYS A N 1
ATOM 704 C CA . LYS A 1 90 ? 21.852 4.632 -14.820 1.00 97.75 90 LYS A CA 1
ATOM 705 C C . LYS A 1 90 ? 20.363 4.660 -15.163 1.00 97.75 90 LYS A C 1
ATOM 707 O O . LYS A 1 90 ? 19.581 5.260 -14.422 1.00 97.75 90 LYS A O 1
ATOM 712 N N . LYS A 1 91 ? 19.964 3.948 -16.223 1.00 97.94 91 LYS A N 1
ATOM 713 C CA . LYS A 1 91 ? 18.552 3.811 -16.613 1.00 97.94 91 LYS A CA 1
ATOM 714 C C . LYS A 1 91 ? 17.734 3.151 -15.512 1.00 97.94 91 LYS A C 1
ATOM 716 O O . LYS A 1 91 ? 16.672 3.650 -15.159 1.00 97.94 91 LYS A O 1
ATOM 721 N N . ARG A 1 92 ? 18.257 2.092 -14.889 1.00 97.25 92 ARG A N 1
ATOM 722 C CA . ARG A 1 92 ? 17.588 1.408 -13.777 1.00 97.25 92 ARG A CA 1
ATOM 723 C C . ARG A 1 92 ? 17.310 2.349 -12.604 1.00 97.25 92 ARG A C 1
ATOM 725 O O . ARG A 1 92 ? 16.229 2.296 -12.022 1.00 97.25 92 ARG A O 1
ATOM 732 N N . GLN A 1 93 ? 18.257 3.218 -12.250 1.00 95.06 93 GLN A N 1
ATOM 733 C CA . GLN A 1 93 ? 18.059 4.206 -11.183 1.00 95.06 93 GLN A CA 1
ATOM 734 C C . GLN A 1 93 ? 17.048 5.294 -11.569 1.00 95.06 93 GLN A C 1
ATOM 736 O O . GLN A 1 93 ? 16.249 5.716 -10.734 1.00 95.06 93 GLN A O 1
ATOM 741 N N . GLU A 1 94 ? 17.041 5.735 -12.827 1.00 96.62 94 GLU A N 1
ATOM 742 C CA . GLU A 1 94 ? 16.019 6.653 -13.346 1.00 96.62 94 GLU A CA 1
ATOM 743 C C . GLU A 1 94 ? 14.623 6.020 -13.305 1.00 96.62 94 GLU A C 1
ATOM 745 O O . GLU A 1 94 ? 13.679 6.648 -12.825 1.00 96.62 94 GLU A O 1
ATOM 750 N N . MET A 1 95 ? 14.503 4.752 -13.707 1.00 97.12 95 MET A N 1
ATOM 751 C CA . MET A 1 95 ? 13.257 3.993 -13.616 1.00 97.12 95 MET A CA 1
ATOM 752 C C . MET A 1 95 ? 12.785 3.848 -12.166 1.00 97.12 95 MET A C 1
ATOM 754 O O . MET A 1 95 ? 11.610 4.082 -11.908 1.00 97.12 95 MET A O 1
ATOM 758 N N . ARG A 1 96 ? 13.682 3.557 -11.209 1.00 93.88 96 ARG A N 1
ATOM 759 C CA . ARG A 1 96 ? 13.352 3.502 -9.767 1.00 93.88 96 ARG A CA 1
ATOM 760 C C . ARG A 1 96 ? 12.803 4.821 -9.234 1.00 93.88 96 ARG A C 1
ATOM 762 O O . ARG A 1 96 ? 11.850 4.824 -8.463 1.00 93.88 96 ARG A O 1
ATOM 769 N N . ARG A 1 97 ? 13.394 5.951 -9.634 1.00 93.38 97 ARG A N 1
ATOM 770 C CA . ARG A 1 97 ? 12.877 7.271 -9.246 1.00 93.38 97 ARG A CA 1
ATOM 771 C C . ARG A 1 97 ? 11.525 7.548 -9.887 1.00 93.38 97 ARG A C 1
ATOM 773 O O . ARG A 1 97 ? 10.654 8.084 -9.223 1.00 93.38 97 ARG A O 1
ATOM 780 N N . LYS A 1 98 ? 11.333 7.164 -11.150 1.00 94.88 98 LYS A N 1
ATOM 781 C CA . LYS A 1 98 ? 10.067 7.367 -11.863 1.00 94.88 98 LYS A CA 1
ATOM 782 C C . LYS A 1 98 ? 8.955 6.440 -11.366 1.00 94.88 98 LYS A C 1
ATOM 784 O O . LYS A 1 98 ? 7.799 6.833 -11.369 1.00 94.88 98 LYS A O 1
ATOM 789 N N . SER A 1 99 ? 9.270 5.234 -10.899 1.00 95.00 99 SER A N 1
ATOM 790 C CA . SER A 1 99 ? 8.251 4.267 -10.474 1.00 95.00 99 SER A CA 1
ATOM 791 C C . SER A 1 99 ? 7.463 4.686 -9.235 1.00 95.00 99 SER A C 1
ATOM 793 O O . SER A 1 99 ? 6.400 4.129 -8.989 1.00 95.00 99 SER A O 1
ATOM 795 N N . VAL A 1 100 ? 7.937 5.674 -8.467 1.00 94.69 100 VAL A N 1
ATOM 796 C CA . VAL A 1 100 ? 7.152 6.251 -7.359 1.00 94.69 100 VAL A CA 1
ATOM 797 C C . VAL A 1 100 ? 5.904 6.987 -7.858 1.00 94.69 100 VAL A C 1
ATOM 799 O O . VAL A 1 100 ? 4.974 7.175 -7.086 1.00 94.69 100 VAL A O 1
ATOM 802 N N . THR A 1 101 ? 5.856 7.352 -9.148 1.00 95.44 101 THR A N 1
ATOM 803 C CA . THR A 1 101 ? 4.690 7.958 -9.806 1.00 95.44 101 THR A CA 1
ATOM 804 C C . THR A 1 101 ? 3.831 6.932 -10.554 1.00 95.44 101 THR A C 1
ATOM 806 O O . THR A 1 101 ? 3.195 7.276 -11.553 1.00 95.44 101 THR A O 1
ATOM 809 N N . ALA A 1 102 ? 3.866 5.656 -10.157 1.00 96.50 102 ALA A N 1
ATOM 810 C CA . ALA A 1 102 ? 3.004 4.632 -10.743 1.00 96.50 102 ALA A CA 1
ATOM 811 C C . ALA A 1 102 ? 1.520 5.024 -10.634 1.00 96.50 102 ALA A C 1
ATOM 813 O O . ALA A 1 102 ? 1.116 5.749 -9.717 1.00 96.50 102 ALA A O 1
ATOM 814 N N . GLU A 1 103 ? 0.693 4.518 -11.552 1.00 97.69 103 GLU A N 1
ATOM 815 C CA . GLU A 1 103 ? -0.758 4.698 -11.447 1.00 97.69 103 GLU A CA 1
ATOM 816 C C . GLU A 1 103 ? -1.300 4.044 -10.177 1.00 97.69 103 GLU A C 1
ATOM 818 O O . GLU A 1 103 ? -2.156 4.629 -9.518 1.00 97.69 103 GLU A O 1
ATOM 823 N N . TYR A 1 104 ? -0.760 2.877 -9.818 1.00 97.94 104 TYR A N 1
ATOM 824 C CA . TYR A 1 104 ? -1.020 2.194 -8.559 1.00 97.94 104 TYR A CA 1
ATOM 825 C C . TYR A 1 104 ? 0.299 1.863 -7.867 1.00 97.94 104 TYR A C 1
ATOM 827 O O . TYR A 1 104 ? 1.139 1.132 -8.399 1.00 97.94 104 TYR A O 1
ATOM 835 N N . PHE A 1 105 ? 0.479 2.398 -6.663 1.00 97.69 105 PHE A N 1
ATOM 836 C CA . PHE A 1 105 ? 1.600 2.055 -5.799 1.00 97.69 105 PHE A CA 1
ATOM 837 C C . PHE A 1 105 ? 1.088 1.285 -4.590 1.00 97.69 105 PHE A C 1
ATOM 839 O O . PHE A 1 105 ? 0.184 1.742 -3.890 1.00 97.69 105 PHE A O 1
ATOM 846 N N . LEU A 1 106 ? 1.676 0.118 -4.337 1.00 97.12 106 LEU A N 1
ATOM 847 C CA . LEU A 1 106 ? 1.296 -0.730 -3.221 1.00 97.12 106 LEU A CA 1
ATOM 848 C C . LEU A 1 106 ? 2.376 -0.763 -2.154 1.00 97.12 106 LEU A C 1
ATOM 850 O O . LEU A 1 106 ? 3.579 -0.838 -2.428 1.00 97.12 106 LEU A O 1
ATOM 854 N N . GLY A 1 107 ? 1.930 -0.777 -0.909 1.00 95.69 107 GLY A N 1
ATOM 855 C CA . GLY A 1 107 ? 2.829 -0.870 0.218 1.00 95.69 107 GLY A CA 1
ATOM 856 C C . GLY A 1 107 ? 2.140 -1.307 1.492 1.00 95.69 107 GLY A C 1
ATOM 857 O O . GLY A 1 107 ? 1.060 -1.893 1.505 1.00 95.69 107 GLY A O 1
ATOM 858 N N . SER A 1 108 ? 2.828 -1.032 2.586 1.00 95.50 108 SER A N 1
ATOM 859 C CA . SER A 1 108 ? 2.317 -1.211 3.931 1.00 95.50 108 SER A CA 1
ATOM 860 C C . SER A 1 108 ? 2.904 -0.143 4.840 1.00 95.50 108 SER A C 1
ATOM 862 O O . SER A 1 108 ? 3.892 0.517 4.498 1.00 95.50 108 SER A O 1
ATOM 864 N N . VAL A 1 109 ? 2.300 0.006 6.005 1.00 95.06 109 VAL A N 1
ATOM 865 C CA . VAL A 1 109 ? 2.742 0.909 7.064 1.00 95.06 109 VAL A CA 1
ATOM 866 C C . VAL A 1 109 ? 3.430 0.120 8.168 1.00 95.06 109 VAL A C 1
ATOM 868 O O . VAL A 1 109 ? 3.320 -1.107 8.245 1.00 95.06 109 VAL A O 1
ATOM 871 N N . ASN A 1 110 ? 4.203 0.820 8.983 1.00 93.62 110 ASN A N 1
ATOM 872 C CA . ASN A 1 110 ? 4.804 0.273 10.187 1.00 93.62 110 ASN A CA 1
ATOM 873 C C . ASN A 1 110 ? 3.768 0.171 11.312 1.00 93.62 110 ASN A C 1
ATOM 875 O O . ASN A 1 110 ? 3.775 -0.842 11.997 1.00 93.62 110 ASN A O 1
ATOM 879 N N . ALA A 1 111 ? 2.889 1.171 11.451 1.00 95.06 111 ALA A N 1
ATOM 880 C CA . ALA A 1 111 ? 1.813 1.183 12.441 1.00 95.06 111 ALA A CA 1
ATOM 881 C C . ALA A 1 111 ? 0.628 2.056 12.001 1.00 95.06 111 ALA A C 1
ATOM 883 O O . ALA A 1 111 ? 0.795 2.949 11.156 1.00 95.06 111 ALA A O 1
ATOM 884 N N . ILE A 1 112 ? -0.537 1.818 12.604 1.00 97.06 112 ILE A N 1
ATOM 885 C CA . ILE A 1 112 ? -1.721 2.682 12.499 1.00 97.06 112 ILE A CA 1
ATOM 886 C C . ILE A 1 112 ? -2.114 3.116 13.911 1.00 97.06 112 ILE A C 1
ATOM 888 O O . ILE A 1 112 ? -2.432 2.295 14.765 1.00 97.06 112 ILE A O 1
ATOM 892 N N . SER A 1 113 ? -2.085 4.419 14.185 1.00 96.06 113 SER A N 1
ATOM 893 C CA . SER A 1 113 ? -2.505 4.917 15.494 1.00 96.06 113 SER A CA 1
ATOM 894 C C . SER A 1 113 ? -4.028 4.831 15.642 1.00 96.06 113 SER A C 1
ATOM 896 O O . SER A 1 113 ? -4.771 4.975 14.670 1.00 96.06 113 SER A O 1
ATOM 898 N N . ARG A 1 114 ? -4.517 4.738 16.884 1.00 95.38 114 ARG A N 1
ATOM 899 C CA . ARG A 1 114 ? -5.961 4.813 17.192 1.00 95.38 114 ARG A CA 1
ATOM 900 C C . ARG A 1 114 ? -6.615 6.133 16.768 1.00 95.38 114 ARG A C 1
ATOM 902 O O . ARG A 1 114 ? -7.828 6.184 16.608 1.00 95.38 114 ARG A O 1
ATOM 909 N N . ASN A 1 115 ? -5.821 7.186 16.570 1.00 97.00 115 ASN A N 1
ATOM 910 C CA . ASN A 1 115 ? -6.288 8.491 16.100 1.00 97.00 115 ASN A CA 1
ATOM 911 C C . ASN A 1 115 ? -6.220 8.617 14.564 1.00 97.00 115 ASN A C 1
ATOM 913 O O . ASN A 1 115 ? -6.484 9.692 14.019 1.00 97.00 115 ASN A O 1
ATOM 917 N N . GLY A 1 116 ? -5.857 7.542 13.859 1.00 96.88 116 GLY A N 1
ATOM 918 C CA . GLY A 1 116 ? -5.835 7.449 12.403 1.00 96.88 116 GLY A CA 1
ATOM 919 C C . GLY A 1 116 ? -4.547 7.930 11.733 1.00 96.88 116 GLY A C 1
ATOM 920 O O . GLY A 1 116 ? -4.526 8.084 10.513 1.00 96.88 116 GLY A O 1
ATOM 921 N N . GLU A 1 117 ? -3.472 8.191 12.483 1.00 97.19 117 GLU A N 1
ATOM 922 C CA . GLU A 1 117 ? -2.170 8.472 11.871 1.00 97.19 117 GLU A CA 1
ATOM 923 C C . GLU A 1 117 ? -1.537 7.194 11.309 1.00 97.19 117 GLU A C 1
ATOM 925 O O . GLU A 1 117 ? -1.493 6.157 11.972 1.00 97.19 117 GLU A O 1
ATOM 930 N N . LEU A 1 118 ? -0.986 7.288 10.099 1.00 96.19 118 LEU A N 1
ATOM 931 C CA . LEU A 1 118 ? -0.215 6.217 9.475 1.00 96.19 118 LEU A CA 1
ATOM 932 C C . LEU A 1 118 ? 1.276 6.457 9.709 1.00 96.19 118 LEU A C 1
ATOM 934 O O . LEU A 1 118 ? 1.807 7.500 9.330 1.00 96.19 118 LEU A O 1
ATOM 938 N N . VAL A 1 119 ? 1.970 5.478 10.287 1.00 94.94 119 VAL A N 1
ATOM 939 C CA . VAL A 1 119 ? 3.420 5.552 10.501 1.00 94.94 119 VAL A CA 1
ATOM 940 C C . VAL A 1 119 ? 4.123 4.766 9.406 1.00 94.94 119 VAL A C 1
ATOM 942 O O . VAL A 1 119 ? 3.972 3.549 9.313 1.00 94.94 119 VAL A O 1
ATOM 945 N N . ALA A 1 120 ? 4.922 5.440 8.581 1.00 92.94 120 ALA A N 1
ATOM 946 C CA . ALA A 1 120 ? 5.725 4.809 7.540 1.00 92.94 120 ALA A CA 1
ATOM 947 C C . ALA A 1 120 ? 7.161 5.337 7.584 1.00 92.94 120 ALA A C 1
ATOM 949 O O . ALA A 1 120 ? 7.419 6.492 7.261 1.00 92.94 120 ALA A O 1
ATOM 950 N N . CYS A 1 121 ? 8.099 4.466 7.951 1.00 90.50 121 CYS A N 1
ATOM 951 C CA . CYS A 1 121 ? 9.523 4.781 8.003 1.00 90.50 121 CYS A CA 1
ATOM 952 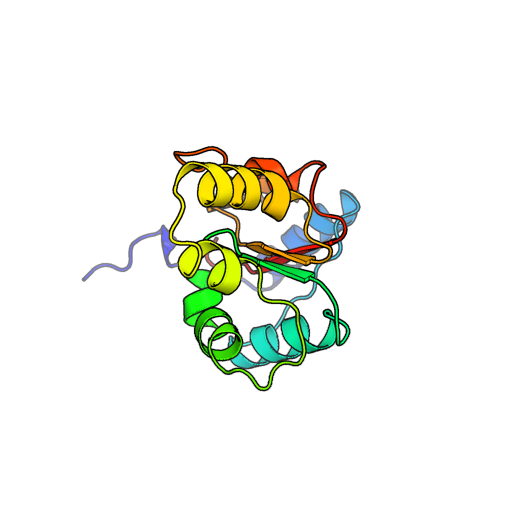C C . CYS A 1 121 ? 10.291 3.766 7.161 1.00 90.50 121 CYS A C 1
ATOM 954 O O . CYS A 1 121 ? 10.114 2.556 7.314 1.00 90.50 121 CYS A O 1
ATOM 956 N N . ASP A 1 122 ? 11.152 4.224 6.255 1.00 88.50 122 ASP A N 1
ATOM 957 C CA . ASP A 1 122 ? 11.997 3.335 5.461 1.00 88.50 122 ASP A CA 1
ATOM 958 C C . ASP A 1 122 ? 13.394 3.921 5.244 1.00 88.50 122 ASP A C 1
ATOM 960 O O . ASP A 1 122 ? 13.567 5.133 5.160 1.00 88.50 122 ASP A O 1
ATOM 964 N N . ARG A 1 123 ? 14.402 3.042 5.168 1.00 88.69 123 ARG A N 1
ATOM 965 C CA . ARG A 1 123 ? 15.825 3.421 5.125 1.00 88.69 123 ARG A CA 1
ATOM 966 C C . ARG A 1 123 ? 16.177 4.318 3.937 1.00 88.69 123 ARG A C 1
ATOM 968 O O . ARG A 1 123 ? 17.095 5.121 4.025 1.00 88.69 123 ARG A O 1
ATOM 975 N N . THR A 1 124 ? 15.519 4.109 2.804 1.00 85.38 124 THR A N 1
ATOM 976 C CA . THR A 1 124 ? 15.914 4.699 1.513 1.00 85.38 124 THR A CA 1
ATOM 977 C C . THR A 1 124 ? 15.018 5.852 1.073 1.00 85.38 124 THR A C 1
ATOM 979 O O . THR A 1 124 ? 15.300 6.478 0.059 1.00 85.38 124 THR A O 1
ATOM 982 N N . GLY A 1 125 ? 13.920 6.097 1.787 1.00 85.88 125 GLY A N 1
ATOM 983 C CA . GLY A 1 125 ? 12.838 6.990 1.384 1.00 85.88 125 GLY A CA 1
ATOM 984 C C . GLY A 1 125 ? 11.972 6.473 0.223 1.00 85.88 125 GLY A C 1
ATOM 985 O O . GLY A 1 125 ? 11.105 7.195 -0.264 1.00 85.88 125 GLY A O 1
ATOM 986 N N . SER A 1 126 ? 12.208 5.252 -0.268 1.00 83.06 126 SER A N 1
ATOM 987 C CA . SER A 1 126 ? 11.647 4.789 -1.546 1.00 83.06 126 SER A CA 1
ATOM 988 C C . SER A 1 126 ? 10.153 4.477 -1.484 1.00 83.06 126 SER A C 1
ATOM 990 O O . SER A 1 126 ? 9.475 4.608 -2.502 1.00 83.06 126 SER A O 1
ATOM 992 N N . ARG A 1 127 ? 9.618 4.120 -0.307 1.00 89.62 127 ARG A N 1
ATOM 993 C CA . ARG A 1 127 ? 8.172 3.933 -0.108 1.00 89.62 127 ARG A CA 1
ATOM 994 C C . ARG A 1 127 ? 7.505 5.269 0.165 1.00 89.62 127 ARG A C 1
ATOM 996 O O . ARG A 1 127 ? 6.553 5.641 -0.513 1.00 89.62 127 ARG A O 1
ATOM 1003 N N . VAL A 1 128 ? 8.046 6.023 1.121 1.00 90.81 128 VAL A N 1
ATOM 1004 C CA . VAL A 1 128 ? 7.449 7.295 1.562 1.00 90.81 128 VAL A CA 1
ATOM 1005 C C . VAL A 1 128 ? 7.413 8.357 0.460 1.00 90.81 128 VAL A C 1
ATOM 1007 O O . VAL A 1 128 ? 6.508 9.190 0.464 1.00 90.81 128 VAL A O 1
ATOM 1010 N N . GLY A 1 129 ? 8.326 8.294 -0.518 1.00 90.31 129 GLY A N 1
ATOM 1011 C CA . GLY A 1 129 ? 8.284 9.146 -1.710 1.00 90.31 129 GLY A CA 1
ATOM 1012 C C . GLY A 1 129 ? 7.031 8.936 -2.570 1.00 90.31 129 GLY A C 1
ATOM 1013 O O . GLY A 1 129 ? 6.539 9.888 -3.169 1.00 90.31 129 GLY A O 1
ATOM 1014 N N . ALA A 1 130 ? 6.476 7.719 -2.589 1.00 93.25 130 ALA A N 1
ATOM 1015 C CA . ALA A 1 130 ? 5.225 7.419 -3.279 1.00 93.25 130 ALA A CA 1
ATOM 1016 C C . ALA A 1 130 ? 3.987 7.832 -2.466 1.00 93.25 130 ALA A C 1
ATOM 1018 O O . ALA A 1 130 ? 3.007 8.292 -3.045 1.00 93.25 130 ALA A O 1
ATOM 1019 N N . TYR A 1 131 ? 4.036 7.690 -1.135 1.00 93.75 131 TYR A N 1
ATOM 1020 C CA . TYR A 1 131 ? 2.841 7.715 -0.279 1.00 93.75 131 TYR A CA 1
ATOM 1021 C C . TYR A 1 131 ? 2.147 9.080 -0.196 1.00 93.75 131 TYR A C 1
ATOM 1023 O O . TYR A 1 131 ? 0.928 9.142 -0.098 1.00 93.75 131 TYR A O 1
ATOM 1031 N N . HIS A 1 132 ? 2.913 10.171 -0.202 1.00 86.12 132 HIS A N 1
ATOM 1032 C CA . HIS A 1 132 ? 2.372 11.493 0.129 1.00 86.12 132 HIS A CA 1
ATOM 1033 C C . HIS A 1 132 ? 1.858 12.275 -1.084 1.00 86.12 132 HIS A C 1
ATOM 1035 O O . HIS A 1 132 ? 0.994 13.132 -0.932 1.00 86.12 132 HIS A O 1
ATOM 1041 N N . TYR A 1 133 ? 2.428 12.038 -2.269 1.00 87.00 133 TYR A N 1
ATOM 1042 C CA . TYR A 1 133 ? 2.167 12.881 -3.441 1.00 87.00 133 TYR A CA 1
ATOM 1043 C C . TYR A 1 133 ? 2.315 12.147 -4.773 1.00 87.00 133 TYR A C 1
ATOM 1045 O O . TYR A 1 133 ? 1.537 12.376 -5.692 1.00 87.00 133 TYR A O 1
ATOM 1053 N N . ALA A 1 134 ? 3.344 11.308 -4.917 1.00 93.81 134 ALA A N 1
ATOM 1054 C CA . ALA A 1 134 ? 3.763 10.884 -6.246 1.00 93.81 134 ALA A CA 1
ATOM 1055 C C . ALA A 1 134 ? 2.847 9.830 -6.884 1.00 93.81 134 ALA A C 1
ATOM 1057 O O . ALA A 1 134 ? 2.576 9.920 -8.083 1.00 93.81 134 ALA A O 1
ATOM 1058 N N . ALA A 1 135 ? 2.393 8.833 -6.119 1.00 93.94 135 ALA A N 1
ATOM 1059 C CA . ALA A 1 135 ? 1.524 7.790 -6.649 1.00 93.94 135 ALA A CA 1
ATOM 1060 C C . ALA A 1 135 ? 0.127 8.349 -6.926 1.00 93.94 135 ALA A C 1
ATOM 1062 O O . ALA A 1 135 ? -0.442 9.041 -6.085 1.00 93.94 135 ALA A O 1
ATO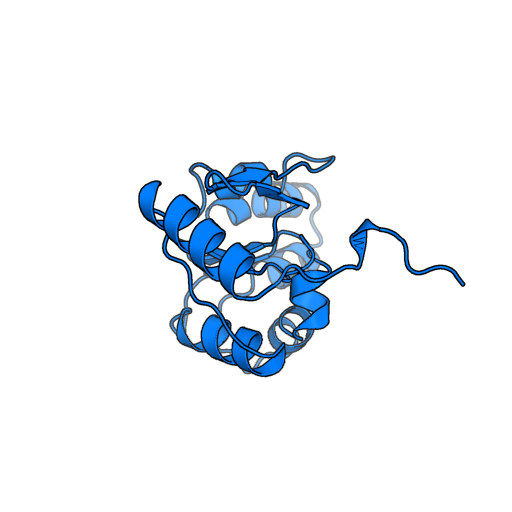M 1063 N N . ARG A 1 136 ? -0.455 8.010 -8.083 1.00 94.25 136 ARG A N 1
ATOM 1064 C CA . ARG A 1 136 ? -1.822 8.452 -8.402 1.00 94.25 136 ARG A CA 1
ATOM 1065 C C . ARG A 1 136 ? -2.851 7.782 -7.492 1.00 94.25 136 ARG A C 1
ATOM 1067 O O . ARG A 1 136 ? -3.755 8.448 -7.007 1.00 94.25 136 ARG A O 1
ATOM 1074 N N . ASN A 1 137 ? -2.697 6.478 -7.273 1.00 97.19 137 ASN A N 1
ATOM 1075 C CA . ASN A 1 137 ? -3.487 5.699 -6.329 1.00 97.19 137 ASN A CA 1
ATOM 1076 C C . ASN A 1 137 ? -2.532 4.939 -5.404 1.00 97.19 137 ASN A C 1
ATOM 1078 O O . ASN A 1 137 ? -1.688 4.168 -5.869 1.00 97.19 137 ASN A O 1
ATOM 1082 N N . LEU A 1 138 ? -2.665 5.151 -4.097 1.00 97.12 138 LEU A N 1
ATOM 1083 C CA . LEU A 1 138 ? -1.893 4.448 -3.079 1.00 97.12 138 LEU A CA 1
ATOM 1084 C C . LEU A 1 138 ? -2.774 3.396 -2.405 1.00 97.12 138 LEU A C 1
ATOM 1086 O O . LEU A 1 138 ? -3.797 3.736 -1.816 1.00 97.12 138 LEU A O 1
ATOM 1090 N N . ILE A 1 139 ? -2.346 2.134 -2.442 1.00 97.56 139 ILE A N 1
ATOM 1091 C CA . ILE A 1 139 ? -3.005 1.038 -1.723 1.00 97.56 139 ILE A CA 1
ATOM 1092 C C . ILE A 1 139 ? -2.058 0.539 -0.632 1.00 97.56 139 ILE A C 1
ATOM 1094 O O . ILE A 1 139 ? -0.969 0.024 -0.903 1.00 97.56 139 ILE A O 1
ATOM 1098 N N . LEU A 1 140 ? -2.475 0.690 0.622 1.00 97.06 140 LEU A N 1
ATOM 1099 C CA . LEU A 1 140 ? -1.728 0.223 1.785 1.00 97.06 140 LEU A CA 1
ATOM 1100 C C . LEU A 1 140 ? -2.449 -0.975 2.389 1.00 97.06 140 LEU A C 1
ATOM 1102 O O . LEU A 1 140 ? -3.575 -0.847 2.858 1.00 97.06 140 LEU A O 1
ATOM 1106 N N . VAL A 1 141 ? -1.784 -2.128 2.413 1.00 97.19 141 VAL A N 1
ATOM 1107 C CA . VAL A 1 141 ? -2.292 -3.311 3.117 1.00 97.19 141 VAL A CA 1
ATOM 1108 C C . VAL A 1 141 ? -1.619 -3.384 4.477 1.00 97.19 141 VAL A C 1
ATOM 1110 O O . VAL A 1 141 ? -0.389 -3.384 4.556 1.00 97.19 141 VAL A O 1
ATOM 1113 N N . ALA A 1 142 ? -2.395 -3.467 5.552 1.00 96.00 142 ALA A N 1
ATOM 1114 C CA . ALA A 1 142 ? -1.900 -3.610 6.916 1.00 96.00 142 ALA A CA 1
ATOM 1115 C C . ALA A 1 142 ? -2.555 -4.822 7.587 1.00 96.00 142 ALA A C 1
ATOM 1117 O O . ALA A 1 142 ? -3.733 -5.086 7.375 1.00 96.00 142 ALA A O 1
ATOM 1118 N N . GLY A 1 143 ? -1.777 -5.565 8.375 1.00 94.56 143 GLY A N 1
ATOM 1119 C CA . GLY A 1 143 ? -2.341 -6.551 9.295 1.00 94.56 143 GLY A CA 1
ATOM 1120 C C . GLY A 1 143 ? -2.894 -5.849 10.533 1.00 94.56 143 GLY A C 1
ATOM 1121 O O . GLY A 1 143 ? -2.379 -4.798 10.907 1.00 94.56 143 GLY A O 1
ATOM 1122 N N . ALA A 1 144 ? -3.915 -6.428 11.163 1.00 93.31 144 ALA A N 1
ATOM 1123 C CA . ALA A 1 144 ? -4.589 -5.833 12.319 1.00 93.31 144 ALA A CA 1
ATOM 1124 C C . ALA A 1 144 ? -3.694 -5.700 13.567 1.00 93.31 144 ALA A C 1
ATOM 1126 O O . ALA A 1 144 ? -3.993 -4.905 14.445 1.00 93.31 144 ALA A O 1
ATOM 1127 N N . GLN A 1 145 ? -2.588 -6.445 13.637 1.00 90.19 145 GLN A N 1
ATOM 1128 C CA . GLN A 1 145 ? -1.587 -6.356 14.704 1.00 90.19 145 GLN A CA 1
ATOM 1129 C C . GLN A 1 145 ? -0.670 -5.117 14.615 1.00 90.19 145 GLN A C 1
ATOM 1131 O O . GLN A 1 145 ? 0.240 -4.975 15.427 1.00 90.19 145 GLN A O 1
ATOM 1136 N N . LYS A 1 146 ? -0.835 -4.274 13.587 1.00 87.50 146 LYS A N 1
ATOM 1137 C CA . LYS A 1 146 ? -0.039 -3.053 13.377 1.00 87.50 146 LYS A CA 1
ATOM 1138 C C . LYS A 1 146 ? -0.641 -1.824 14.040 1.00 87.50 146 LYS A C 1
ATOM 1140 O O . LYS A 1 146 ? -1.879 -1.763 14.155 1.00 87.50 146 LYS A O 1
#

Sequence (146 aa):
MKMAEWDTVPDDQTIVKTAEAVRGRGISVEIVDYRLQALDRVKEMIPKGASVMTGSSTTLDQIGFTEHLRTSDHGWKDLHTAIREEKNEKKRQEMRRKSVTAEYFLGSVNAISRNGELVACDRTGSRVGAYHYAARNLILVAGAQK

Secondary structure (DSSP, 8-state):
-PPPGGGPPPPHHHHHHHHHHHHTTT------SSHHHHHHHHHHHS-TT-EEEE---HHHHHTTHHHHHHSGGG-SEEHHHHHHH---HHHHHHHHHHGGG-SEEEE--SEE-TTSPEE---TTSTTHHIIIII-SEEEE---TT-

pLDDT: mean 92.58, std 9.28, range [45.91, 98.56]

Foldseek 3Di:
DPDDPLVDFDDPVLVVLLQVLQVVVVDDDDDDDDLQVVLVVVLVVDDAAFAEEEPDEPSCVVSCNVVVLVPPPSRYNDLPVVLVPDPDPVVSVVSLVLSLQGQEYEYAFPDRDSNNDTHHDDDPCSNVSNPPPRHNHYHYDDDSSD

Radius of gyration: 16.06 Å; chains: 1; bounding box: 37×32×43 Å